Protein AF-A0A939Z237-F1 (afdb_monomer)

Nearest PDB structures (foldseek):
  2mc0-assembly1_A  TM=9.048E-01  e=1.385E-06  Streptomyces lividans
  1ny9-assembly1_A  TM=9.123E-01  e=6.569E-04  Streptomyces lividans
  6h97-assembly1_A  TM=6.207E-01  e=4.927E-01  Klebsiella oxytoca
  6hai-assembly1_A  TM=5.716E-01  e=1.232E+00  Klebsiella oxytoca
  4xeo-assembly1_A  TM=4.422E-01  e=1.297E+00  Homo sapiens

Secondary structure (DSSP, 8-state):
--HHHHHHHHHHHSTTSHHHHHHHHHHHS--HHHHHHHHHHHHHHHHHHHHHHHTT--TTSHHHHHHHHHHHHHHHHHTS---HHHHHHHHHHHHHSHHHHHHHGGGSTTHHHHHHHHHHHHHHHHT-

Solvent-accessible surface area (backbone atoms only — not comparable to full-atom values): 6841 Å² total; per-residue (Å²): 138,64,81,65,63,61,54,49,61,54,30,70,80,43,46,83,39,69,53,45,53,41,28,53,56,57,54,73,72,49,50,75,66,55,54,48,55,55,48,53,54,50,50,52,53,52,40,52,50,20,50,39,51,74,71,66,50,54,37,72,32,70,71,39,35,48,48,46,50,50,51,38,51,49,39,33,74,74,41,28,82,52,44,74,68,54,48,52,53,51,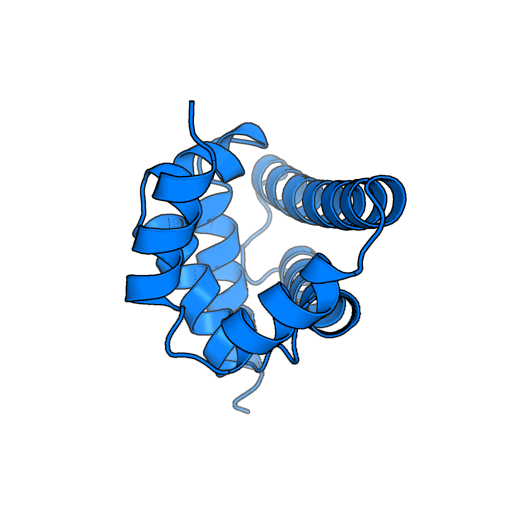24,54,43,27,58,71,36,65,73,50,22,58,58,46,23,73,62,29,83,64,27,24,52,44,49,23,50,13,40,53,40,46,56,61,65,65,78,111

Structure (mmCIF, N/CA/C/O backbone):
data_AF-A0A939Z237-F1
#
_entry.id   AF-A0A939Z237-F1
#
loop_
_atom_site.group_PDB
_atom_site.id
_atom_site.type_symbol
_atom_site.label_atom_id
_atom_site.label_alt_id
_atom_site.label_comp_id
_atom_site.label_asym_id
_atom_site.label_entity_id
_atom_site.label_seq_id
_atom_site.pdbx_PDB_ins_code
_atom_site.Cartn_x
_atom_site.Cartn_y
_atom_site.Cartn_z
_atom_site.occupancy
_atom_site.B_iso_or_equiv
_atom_site.auth_seq_id
_atom_site.auth_comp_id
_atom_site.auth_asym_id
_atom_site.auth_atom_id
_atom_site.pdbx_PDB_model_num
ATOM 1 N N . MET A 1 1 ? -14.832 22.904 4.728 1.00 33.50 1 MET A N 1
ATOM 2 C CA . MET A 1 1 ? -15.816 21.977 5.333 1.00 33.50 1 MET A CA 1
ATOM 3 C C . MET A 1 1 ? -16.315 21.083 4.201 1.00 33.50 1 MET A C 1
ATOM 5 O O . MET A 1 1 ? -16.717 21.631 3.190 1.00 33.50 1 MET A O 1
ATOM 9 N N . SER A 1 2 ? -16.188 19.759 4.196 1.00 33.72 2 SER A N 1
ATOM 10 C CA . SER A 1 2 ? -16.044 18.837 5.320 1.00 33.72 2 SER A CA 1
ATOM 11 C C . SER A 1 2 ? -15.320 17.561 4.888 1.00 33.72 2 SER A C 1
ATOM 13 O O . SER A 1 2 ? -15.596 17.006 3.826 1.00 33.72 2 SER A O 1
ATOM 15 N N . CYS A 1 3 ? -14.453 17.064 5.768 1.00 33.47 3 CYS A N 1
ATOM 16 C CA . CYS A 1 3 ? -13.844 15.732 5.705 1.00 33.47 3 CYS A CA 1
ATOM 17 C C . CYS A 1 3 ? -14.911 14.599 5.688 1.00 33.47 3 CYS A C 1
ATOM 19 O O . CYS A 1 3 ? -14.616 13.453 5.369 1.00 33.47 3 CYS A O 1
ATOM 21 N N . GLU A 1 4 ? -16.180 14.919 5.970 1.00 33.97 4 GLU A N 1
ATOM 22 C CA . GLU A 1 4 ? -17.318 13.986 5.994 1.00 33.97 4 GLU A CA 1
ATOM 23 C C . GLU A 1 4 ? -17.795 13.499 4.614 1.00 33.97 4 GLU A C 1
ATOM 25 O O . GLU A 1 4 ? -18.224 12.351 4.503 1.00 33.97 4 GLU A O 1
ATOM 30 N N . LYS A 1 5 ? -17.675 14.293 3.535 1.00 33.94 5 LYS A N 1
ATOM 31 C CA . LYS A 1 5 ? -18.067 13.807 2.192 1.00 33.94 5 LYS A CA 1
ATOM 32 C C . LYS A 1 5 ? -17.104 12.740 1.652 1.00 33.94 5 LYS A C 1
ATOM 34 O O . LYS A 1 5 ? -17.542 11.788 1.019 1.00 33.94 5 LYS A O 1
ATOM 39 N N . TYR A 1 6 ? -15.818 12.843 1.997 1.00 39.44 6 TYR A N 1
ATOM 40 C CA . TYR A 1 6 ? -14.780 11.878 1.611 1.00 39.44 6 TYR A CA 1
ATOM 41 C C . TYR A 1 6 ? -14.979 10.498 2.244 1.00 39.44 6 TYR A C 1
ATOM 43 O O . TYR A 1 6 ? -14.731 9.483 1.598 1.00 39.44 6 TYR A O 1
ATOM 51 N N . LYS A 1 7 ? -15.482 10.454 3.484 1.00 39.81 7 LYS A N 1
ATOM 52 C CA . LYS A 1 7 ? -15.823 9.195 4.158 1.00 39.81 7 LYS A CA 1
ATOM 53 C C . LYS A 1 7 ? -16.990 8.469 3.495 1.00 39.81 7 LYS A C 1
ATOM 55 O O . LYS A 1 7 ? -17.050 7.257 3.601 1.00 39.81 7 LYS A O 1
ATOM 60 N N . THR A 1 8 ? -17.899 9.173 2.822 1.00 37.56 8 THR A N 1
ATOM 61 C CA . THR A 1 8 ? -19.152 8.572 2.335 1.00 37.56 8 THR A CA 1
ATOM 62 C C . THR A 1 8 ? -18.957 7.852 0.998 1.00 37.56 8 THR A C 1
ATOM 64 O O . THR A 1 8 ? -19.328 6.695 0.892 1.00 37.56 8 THR A O 1
ATOM 67 N N . GLU A 1 9 ? -18.256 8.439 0.022 1.00 38.72 9 GLU A N 1
ATOM 68 C CA . GLU A 1 9 ? -18.018 7.768 -1.275 1.00 38.72 9 GLU A CA 1
ATOM 69 C C . GLU A 1 9 ? -17.011 6.605 -1.182 1.00 38.72 9 GLU A C 1
ATOM 71 O O . GLU A 1 9 ? -17.187 5.570 -1.828 1.00 38.72 9 GLU A O 1
ATOM 76 N N . ALA A 1 10 ? -15.975 6.736 -0.342 1.00 41.66 10 ALA A N 1
ATOM 77 C CA . ALA A 1 10 ? -15.072 5.626 -0.035 1.00 41.66 10 ALA A CA 1
ATOM 78 C C . ALA A 1 10 ? -15.793 4.522 0.766 1.00 41.66 10 ALA A C 1
ATOM 80 O O . ALA A 1 10 ? -15.549 3.339 0.529 1.00 41.66 10 ALA A O 1
ATOM 81 N N . ALA A 1 11 ? -16.741 4.885 1.644 1.00 40.81 11 ALA A N 1
ATOM 82 C CA . ALA A 1 11 ? -17.628 3.935 2.318 1.00 40.81 11 ALA A CA 1
ATOM 83 C C . ALA A 1 11 ? -18.719 3.337 1.406 1.00 40.81 11 ALA A C 1
ATOM 85 O O . ALA A 1 11 ? -19.225 2.255 1.673 1.00 40.81 11 ALA A O 1
ATOM 86 N N . GLU A 1 12 ? -19.100 3.972 0.307 1.00 37.38 12 GLU A N 1
ATOM 87 C CA . GLU A 1 12 ? -20.058 3.368 -0.626 1.00 37.38 12 GLU A CA 1
ATOM 88 C C . GLU A 1 12 ? -19.382 2.346 -1.549 1.00 37.38 12 GLU A C 1
ATOM 90 O O . GLU A 1 12 ? -19.985 1.325 -1.874 1.00 37.38 12 GLU A O 1
ATOM 95 N N . ARG A 1 13 ? -18.105 2.553 -1.911 1.00 44.34 13 ARG A N 1
ATOM 96 C CA . ARG A 1 13 ? -17.314 1.577 -2.688 1.00 44.34 13 ARG A CA 1
ATOM 97 C C . ARG A 1 13 ? -16.633 0.490 -1.838 1.00 44.34 13 ARG A C 1
ATOM 99 O O . ARG A 1 13 ? -16.493 -0.626 -2.324 1.00 44.34 13 ARG A O 1
ATOM 106 N N . PHE A 1 14 ? -16.249 0.783 -0.589 1.00 43.44 14 PHE A N 1
ATOM 107 C CA . PHE A 1 14 ? -15.558 -0.150 0.331 1.00 43.44 14 PHE A CA 1
ATOM 108 C C . PHE A 1 14 ? -16.147 -0.207 1.750 1.00 43.44 14 PHE A C 1
ATOM 110 O O . PHE A 1 14 ? -15.746 -1.031 2.570 1.00 43.44 14 PHE A O 1
ATOM 117 N N . GLY A 1 15 ? -17.112 0.636 2.096 1.00 37.03 15 GLY A N 1
ATOM 118 C CA . GLY A 1 15 ? -17.720 0.663 3.438 1.00 37.03 15 GLY A CA 1
ATOM 119 C C . GLY A 1 15 ? -18.746 -0.429 3.690 1.00 37.03 15 GLY A C 1
ATOM 120 O O . GLY A 1 15 ? -19.274 -0.510 4.795 1.00 37.03 15 GLY A O 1
ATOM 121 N N . ASN A 1 16 ? -18.972 -1.302 2.707 1.00 36.78 16 ASN A N 1
ATOM 122 C CA . ASN A 1 16 ? -19.674 -2.565 2.908 1.00 36.78 16 ASN A CA 1
ATOM 123 C C . ASN A 1 16 ? -18.722 -3.764 3.090 1.00 36.78 16 ASN A C 1
ATOM 125 O O . ASN A 1 16 ? -19.181 -4.893 3.233 1.00 36.78 16 ASN A O 1
ATOM 129 N N . THR A 1 17 ? -17.401 -3.538 3.088 1.00 47.56 17 THR A N 1
ATOM 130 C CA . THR A 1 17 ? -16.409 -4.559 3.457 1.00 47.56 17 THR A CA 1
ATOM 131 C C . THR A 1 17 ? -16.017 -4.424 4.925 1.00 47.56 17 THR A C 1
ATOM 133 O O . THR A 1 17 ? -15.829 -3.316 5.430 1.00 47.56 17 THR A O 1
ATOM 136 N N . ASP A 1 18 ? -15.866 -5.565 5.600 1.00 46.53 18 ASP A N 1
ATOM 137 C CA . ASP A 1 18 ? -15.532 -5.678 7.030 1.00 46.53 18 ASP A CA 1
ATOM 138 C C . ASP A 1 18 ? -14.299 -4.831 7.416 1.00 46.53 18 ASP A C 1
ATOM 140 O O . ASP A 1 18 ? -14.285 -4.150 8.439 1.00 46.53 18 ASP A O 1
ATOM 144 N N . ALA A 1 19 ? -13.343 -4.730 6.486 1.00 44.97 19 ALA A N 1
ATOM 145 C CA . ALA A 1 19 ? -12.144 -3.897 6.534 1.00 44.97 19 ALA A CA 1
ATOM 146 C C . ALA A 1 19 ? -12.389 -2.410 6.872 1.00 44.97 19 ALA A C 1
ATOM 148 O O . ALA A 1 19 ? -11.691 -1.831 7.704 1.00 44.97 19 ALA A O 1
ATOM 149 N N . TYR A 1 20 ? -13.392 -1.768 6.263 1.00 42.62 20 TYR A N 1
ATOM 150 C CA . TYR A 1 20 ? -13.699 -0.357 6.539 1.00 42.62 20 TYR A CA 1
ATOM 151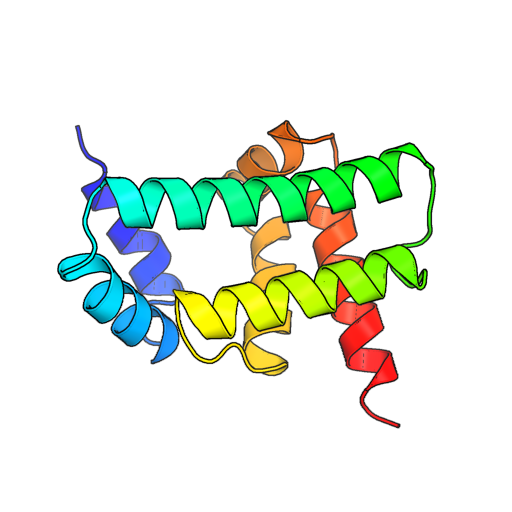 C C . TYR A 1 20 ? -14.373 -0.177 7.907 1.00 42.62 20 TYR A C 1
ATOM 153 O O . TYR A 1 20 ? -14.197 0.846 8.573 1.00 42.62 20 TYR A O 1
ATOM 161 N N . ARG A 1 21 ? -15.124 -1.190 8.352 1.00 52.09 21 ARG A N 1
ATOM 162 C CA . ARG A 1 21 ? -15.757 -1.231 9.674 1.00 52.09 21 ARG A CA 1
ATOM 163 C C . ARG A 1 21 ? -14.717 -1.392 10.782 1.00 52.09 21 ARG A C 1
ATOM 165 O O . ARG A 1 21 ? -14.766 -0.636 11.749 1.00 52.09 21 ARG A O 1
ATOM 172 N N . GLU A 1 22 ? -13.751 -2.293 10.605 1.00 54.19 22 GLU A N 1
ATOM 173 C CA . GLU A 1 22 ? -12.589 -2.438 11.493 1.00 54.19 22 GLU A CA 1
ATOM 174 C C . GLU A 1 22 ? -11.747 -1.160 11.529 1.00 54.19 22 GLU A C 1
ATOM 176 O O . GLU A 1 22 ? -11.445 -0.662 12.613 1.00 54.19 22 GLU A O 1
ATOM 181 N N . PHE A 1 23 ? -11.455 -0.568 10.365 1.00 54.66 23 PHE A N 1
ATOM 182 C CA . PHE A 1 23 ? -10.738 0.703 10.265 1.00 54.66 23 PHE A CA 1
ATOM 183 C C . PHE A 1 23 ? -11.442 1.816 11.041 1.00 54.66 23 PHE A C 1
ATOM 185 O O . PHE A 1 23 ? -10.822 2.479 11.872 1.00 54.66 23 PHE A O 1
ATOM 192 N N . SER A 1 24 ? -12.741 2.020 10.800 1.00 49.47 24 SER A N 1
ATOM 193 C CA . SER A 1 24 ? -13.503 3.068 11.474 1.00 49.47 24 SER A CA 1
ATOM 194 C C . SER A 1 24 ? -13.639 2.804 12.973 1.00 49.47 24 SER A C 1
ATOM 196 O O . SER A 1 24 ? -13.710 3.767 13.725 1.00 49.47 24 SER A O 1
ATOM 198 N N . ALA A 1 25 ? -13.672 1.547 13.422 1.00 58.53 25 ALA A N 1
ATOM 199 C CA . ALA A 1 25 ? -13.726 1.204 14.841 1.00 58.53 25 ALA A CA 1
ATOM 200 C C . ALA A 1 25 ? -12.371 1.410 15.544 1.00 58.53 25 ALA A C 1
ATOM 202 O O . ALA A 1 25 ? -12.332 2.030 16.605 1.00 58.53 25 ALA A O 1
ATOM 203 N N . LYS A 1 26 ? -11.257 0.965 14.938 1.00 58.78 26 LYS A N 1
ATOM 204 C CA . LYS A 1 26 ? -9.894 1.169 15.465 1.00 58.78 26 LYS A CA 1
ATOM 205 C C . LYS A 1 26 ? -9.503 2.646 15.486 1.00 58.78 26 LYS A C 1
ATOM 207 O O . LYS A 1 26 ? -8.975 3.129 16.481 1.00 58.78 26 LYS A O 1
ATOM 212 N N . THR A 1 27 ? -9.807 3.386 14.419 1.00 52.78 27 THR A N 1
ATOM 213 C CA . THR A 1 27 ? -9.455 4.813 14.320 1.00 52.78 27 THR A CA 1
ATOM 214 C C . THR A 1 27 ? -10.432 5.747 15.034 1.00 52.78 27 THR A C 1
ATOM 216 O O . THR A 1 27 ? -10.061 6.879 15.327 1.00 52.78 27 THR A O 1
ATOM 219 N N . ALA A 1 28 ? -11.646 5.298 15.383 1.00 59.00 28 ALA A N 1
ATOM 220 C CA . ALA A 1 28 ? -12.574 6.090 16.201 1.00 59.00 28 ALA A CA 1
ATOM 221 C C . ALA A 1 28 ? -12.076 6.311 17.640 1.00 59.00 28 ALA A C 1
ATOM 223 O O . ALA A 1 28 ? -12.486 7.285 18.269 1.00 59.00 28 ALA A O 1
ATOM 224 N N . GLY A 1 29 ? -11.208 5.428 18.149 1.00 59.22 29 GLY A N 1
ATOM 225 C CA . GLY A 1 29 ? -10.548 5.569 19.451 1.00 59.22 29 GLY A CA 1
ATOM 226 C C . GLY A 1 29 ? -9.078 5.994 19.378 1.00 59.22 29 GLY A C 1
ATOM 227 O O . GLY A 1 29 ? -8.488 6.265 20.421 1.00 59.22 29 GLY A O 1
ATOM 228 N N . ALA A 1 30 ? -8.488 6.051 18.180 1.00 63.53 30 ALA A N 1
ATOM 229 C CA . ALA A 1 30 ? -7.081 6.388 18.003 1.00 63.53 30 ALA A CA 1
ATOM 230 C C . ALA A 1 30 ? -6.836 7.879 18.263 1.00 63.53 30 ALA A C 1
ATOM 232 O O . ALA A 1 30 ? -7.515 8.758 17.718 1.00 63.53 30 ALA A O 1
ATOM 233 N N . SER A 1 31 ? -5.833 8.170 19.086 1.00 72.19 31 SER A N 1
ATOM 234 C CA . SER A 1 31 ? -5.370 9.536 19.317 1.00 72.19 31 SER A CA 1
ATOM 235 C C . SER A 1 31 ? -4.825 10.148 18.025 1.00 72.19 31 SER A C 1
ATOM 237 O O . SER A 1 31 ? -4.349 9.451 17.130 1.00 72.19 31 SER A O 1
ATOM 239 N N . LYS A 1 32 ? -4.833 11.484 17.935 1.00 71.56 32 LYS A N 1
ATOM 240 C CA . LYS A 1 32 ? -4.233 12.204 16.795 1.00 71.56 32 LYS A CA 1
ATOM 241 C C . LYS A 1 32 ? -2.768 11.817 16.563 1.00 71.56 32 LYS A C 1
ATOM 243 O O . LYS A 1 32 ? -2.331 11.798 15.421 1.00 71.56 32 LYS A O 1
ATOM 248 N N . GLU A 1 33 ? -2.045 11.525 17.641 1.00 77.88 33 GLU A N 1
ATOM 249 C CA . GLU A 1 33 ? -0.646 11.089 17.623 1.00 77.88 33 GLU A CA 1
ATOM 250 C C . GLU A 1 33 ? -0.489 9.713 16.966 1.00 77.88 33 GLU A C 1
ATOM 252 O O . GLU A 1 33 ? 0.329 9.566 16.066 1.00 77.88 33 GLU A O 1
ATOM 257 N N . GLU A 1 34 ? -1.338 8.743 17.317 1.00 76.00 34 GLU A N 1
ATOM 258 C CA . GLU A 1 34 ? -1.327 7.423 16.674 1.00 76.00 34 GLU A CA 1
ATOM 259 C C . GLU A 1 34 ? -1.692 7.516 15.194 1.00 76.00 34 GLU A C 1
ATOM 261 O O . GLU A 1 34 ? -1.037 6.919 14.348 1.00 76.00 34 GLU A O 1
ATOM 266 N N . LEU A 1 35 ? -2.694 8.327 14.847 1.00 70.88 35 LEU A N 1
ATOM 267 C CA . LEU A 1 35 ? -3.044 8.551 13.444 1.00 70.88 35 LEU A CA 1
ATOM 268 C C . LEU A 1 35 ? -1.896 9.198 12.659 1.00 70.88 35 LEU A C 1
ATOM 270 O O . LEU A 1 35 ? -1.709 8.871 11.487 1.00 70.88 35 LEU A O 1
ATOM 274 N N . ALA A 1 36 ? -1.134 10.100 13.283 1.00 75.25 36 ALA A N 1
ATOM 275 C CA . ALA A 1 36 ? 0.028 10.723 12.661 1.00 75.25 36 ALA A CA 1
ATOM 276 C C . ALA A 1 36 ? 1.155 9.707 12.432 1.00 75.25 36 ALA A C 1
ATOM 278 O O . ALA A 1 36 ? 1.688 9.651 11.327 1.00 75.25 36 ALA A O 1
ATOM 279 N N . GLU A 1 37 ? 1.462 8.863 13.421 1.00 82.19 37 GLU A N 1
ATOM 280 C CA . GLU A 1 37 ? 2.481 7.813 13.296 1.00 82.19 37 GLU A CA 1
ATOM 281 C C . GLU A 1 37 ? 2.105 6.781 12.222 1.00 82.19 37 GLU A C 1
ATOM 283 O O . GLU A 1 37 ? 2.923 6.431 11.367 1.00 82.19 37 GLU A O 1
ATOM 288 N N . ILE A 1 38 ? 0.837 6.359 12.213 1.00 78.19 38 ILE A N 1
ATOM 289 C CA . ILE A 1 38 ? 0.302 5.428 11.218 1.00 78.19 38 ILE A CA 1
ATOM 290 C C . ILE A 1 38 ? 0.378 6.029 9.804 1.00 78.19 38 ILE A C 1
ATOM 292 O O . ILE A 1 38 ? 0.726 5.348 8.836 1.00 78.19 38 ILE A O 1
ATOM 296 N N . THR A 1 39 ? 0.057 7.317 9.665 1.00 74.50 39 THR A N 1
ATOM 297 C CA . THR A 1 39 ? 0.125 8.007 8.370 1.00 74.50 39 THR A CA 1
ATOM 298 C C . THR A 1 39 ? 1.572 8.150 7.907 1.00 74.50 39 THR A C 1
ATOM 300 O O . THR A 1 39 ? 1.873 7.812 6.766 1.00 74.50 39 THR A O 1
ATOM 303 N N . GLU A 1 40 ? 2.486 8.558 8.790 1.00 83.38 40 GLU A N 1
ATOM 304 C CA . GLU A 1 40 ? 3.904 8.715 8.457 1.00 83.38 40 GLU A CA 1
ATOM 305 C C . GLU A 1 40 ? 4.536 7.389 8.005 1.00 83.38 40 GLU A C 1
ATOM 307 O O . GLU A 1 40 ? 5.296 7.350 7.033 1.00 83.38 40 GLU A O 1
ATOM 312 N N . GLY A 1 41 ? 4.216 6.275 8.671 1.00 85.38 41 GLY A N 1
ATOM 313 C CA . GLY A 1 41 ? 4.715 4.964 8.261 1.00 85.38 41 GLY A CA 1
ATOM 314 C C . GLY A 1 41 ? 4.181 4.528 6.895 1.00 85.38 41 GLY A C 1
ATOM 315 O O . GLY A 1 41 ? 4.942 3.982 6.093 1.00 85.38 41 GLY A O 1
ATOM 316 N N . LEU A 1 42 ? 2.917 4.830 6.586 1.00 82.81 42 LEU A N 1
ATOM 317 C 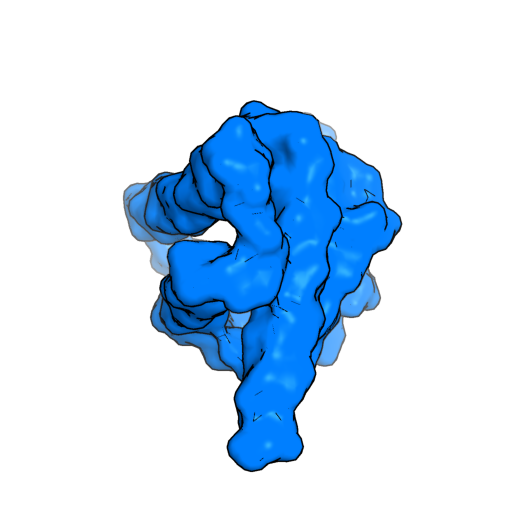CA . LEU A 1 42 ? 2.351 4.581 5.260 1.00 82.81 42 LEU A CA 1
ATOM 318 C C . LEU A 1 42 ? 3.035 5.441 4.184 1.00 82.81 42 LEU A C 1
ATOM 320 O O . LEU A 1 42 ? 3.415 4.914 3.138 1.00 82.81 42 LEU A O 1
ATOM 324 N N . GLU A 1 43 ? 3.249 6.733 4.445 1.00 82.94 43 GLU A N 1
ATOM 325 C CA . GLU A 1 43 ? 3.947 7.641 3.523 1.00 82.94 43 GLU A CA 1
ATOM 326 C C . GLU A 1 43 ? 5.387 7.190 3.247 1.00 82.94 43 GLU A C 1
ATOM 328 O O . GLU A 1 43 ? 5.833 7.238 2.101 1.00 82.94 43 GLU A O 1
ATOM 333 N N . LYS A 1 44 ? 6.102 6.662 4.251 1.00 90.12 44 LYS A N 1
ATOM 334 C CA . LYS A 1 44 ? 7.440 6.072 4.055 1.00 90.12 44 LYS A CA 1
ATOM 335 C C . LYS A 1 44 ? 7.412 4.872 3.109 1.00 90.12 44 LYS A C 1
ATOM 337 O O . LYS A 1 44 ? 8.297 4.739 2.265 1.00 90.12 44 LYS A O 1
ATOM 342 N N . ILE A 1 45 ? 6.404 4.004 3.224 1.00 91.19 45 ILE A N 1
ATOM 343 C CA . ILE A 1 45 ? 6.251 2.845 2.331 1.00 91.19 45 ILE A CA 1
ATOM 344 C C . ILE A 1 45 ? 5.961 3.315 0.898 1.00 91.19 45 ILE A C 1
ATOM 346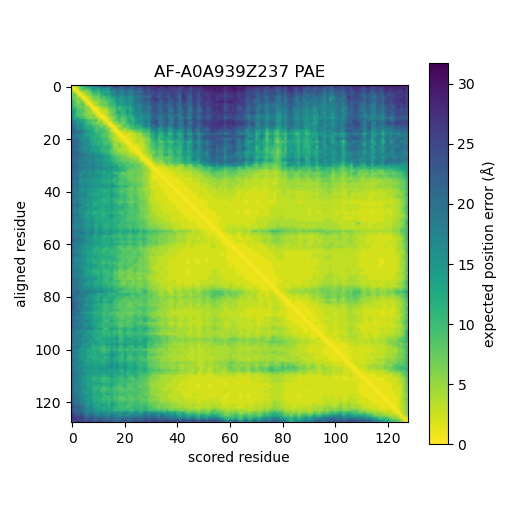 O O . ILE A 1 45 ? 6.608 2.842 -0.037 1.00 91.19 45 ILE A O 1
ATOM 350 N N . LEU A 1 46 ? 5.043 4.272 0.723 1.00 86.88 46 LEU A N 1
ATOM 351 C CA . LEU A 1 46 ? 4.725 4.873 -0.580 1.00 86.88 46 LEU A CA 1
ATOM 352 C C . LEU A 1 46 ? 5.942 5.567 -1.209 1.00 86.88 46 LEU A C 1
ATOM 354 O O . LEU A 1 46 ? 6.214 5.376 -2.394 1.00 86.88 46 LEU A O 1
ATOM 358 N N . GLY A 1 47 ? 6.720 6.300 -0.412 1.00 89.56 47 GLY A N 1
ATOM 359 C CA . GLY A 1 47 ? 7.981 6.901 -0.844 1.00 89.56 47 GLY A CA 1
ATOM 360 C C . GLY A 1 47 ? 8.998 5.862 -1.321 1.00 89.56 47 GLY A C 1
ATOM 361 O O . GLY A 1 47 ? 9.651 6.072 -2.339 1.00 89.56 47 GLY A O 1
ATOM 362 N N . GLY A 1 48 ? 9.075 4.702 -0.661 1.00 92.94 48 GLY A N 1
ATOM 363 C CA . GLY A 1 48 ? 9.915 3.587 -1.109 1.00 92.94 48 GLY A CA 1
ATOM 364 C C . GLY A 1 48 ? 9.516 3.046 -2.488 1.00 92.94 48 GLY A C 1
ATOM 365 O O . GLY A 1 48 ? 10.384 2.709 -3.294 1.00 92.94 48 GLY A O 1
ATOM 366 N N . PHE A 1 49 ? 8.217 3.004 -2.800 1.00 92.69 49 PHE A N 1
ATOM 367 C CA . PHE A 1 49 ? 7.747 2.631 -4.139 1.00 92.69 49 PHE A CA 1
ATOM 368 C C . PHE A 1 49 ? 8.124 3.675 -5.187 1.00 92.69 49 PHE A C 1
ATOM 370 O O . PHE A 1 49 ? 8.609 3.314 -6.260 1.00 92.69 49 PHE A O 1
ATOM 377 N N . ALA A 1 50 ? 7.949 4.958 -4.867 1.00 91.81 50 ALA A N 1
ATOM 378 C CA . ALA A 1 50 ? 8.360 6.045 -5.746 1.00 91.81 50 ALA A CA 1
ATOM 379 C C . ALA A 1 50 ? 9.874 6.017 -6.008 1.00 91.81 50 ALA A C 1
ATOM 381 O O . ALA A 1 50 ? 10.311 6.228 -7.135 1.00 91.81 50 ALA A O 1
ATOM 382 N N . GLU A 1 51 ? 10.689 5.713 -4.996 1.00 93.12 51 GLU A N 1
ATOM 383 C CA . GLU A 1 51 ? 12.135 5.532 -5.145 1.00 93.12 51 GLU A CA 1
ATOM 384 C C . GLU A 1 51 ? 12.472 4.312 -6.011 1.00 93.12 51 GLU A C 1
ATOM 386 O O . GLU A 1 51 ? 13.309 4.410 -6.910 1.00 93.12 51 GLU A O 1
ATOM 391 N N . CYS A 1 52 ? 11.798 3.174 -5.811 1.00 92.31 52 CYS A N 1
ATOM 392 C CA . CYS A 1 52 ? 11.978 2.002 -6.672 1.00 92.31 52 CYS A CA 1
ATOM 393 C C . CYS A 1 52 ? 11.706 2.347 -8.137 1.00 92.31 52 CYS A C 1
ATOM 395 O O . CYS A 1 52 ? 12.519 2.009 -9.000 1.00 92.31 52 CYS A O 1
ATOM 397 N N . LYS A 1 53 ? 10.610 3.069 -8.394 1.00 90.81 53 LYS A N 1
ATOM 398 C CA . LYS A 1 53 ? 10.234 3.527 -9.729 1.00 90.81 53 LYS A CA 1
ATOM 399 C C . LYS A 1 53 ? 11.250 4.514 -10.312 1.00 90.81 53 LYS A C 1
ATOM 401 O O . LYS A 1 53 ? 11.647 4.364 -11.463 1.00 90.81 53 LYS A O 1
ATOM 406 N N . GLN A 1 54 ? 11.695 5.502 -9.532 1.00 90.56 54 GLN A N 1
ATOM 407 C CA . GLN A 1 54 ? 12.708 6.478 -9.959 1.00 90.56 54 GLN A CA 1
ATOM 408 C C . GLN A 1 54 ? 14.038 5.808 -10.318 1.00 90.56 54 GLN A C 1
ATOM 410 O O . GLN A 1 54 ? 14.684 6.200 -11.284 1.00 90.56 54 GLN A O 1
ATOM 415 N N . ASN A 1 55 ? 14.403 4.750 -9.596 1.00 91.94 55 ASN A N 1
ATOM 416 C CA . ASN A 1 55 ? 15.558 3.908 -9.902 1.00 91.94 55 ASN A CA 1
ATOM 417 C C . ASN A 1 55 ? 15.311 2.916 -11.059 1.00 91.94 55 ASN A C 1
ATOM 419 O O . ASN A 1 55 ? 16.140 2.041 -11.296 1.00 91.94 55 ASN A O 1
ATOM 423 N N . GLN A 1 56 ? 14.184 3.028 -11.773 1.00 89.25 56 GLN A N 1
ATOM 424 C CA . GLN A 1 56 ? 13.788 2.164 -12.891 1.00 89.25 56 GLN A CA 1
ATOM 425 C C . GLN A 1 56 ? 13.716 0.670 -12.535 1.00 89.25 56 GLN A C 1
ATOM 427 O O . GLN A 1 56 ? 13.875 -0.187 -13.406 1.00 89.25 56 GLN A O 1
ATOM 432 N N . ASN A 1 57 ? 13.472 0.336 -11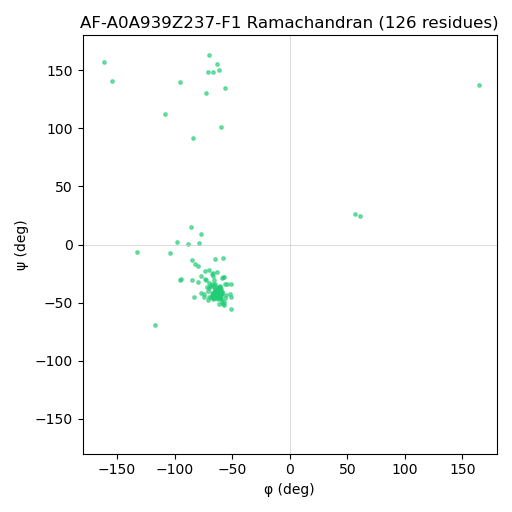.263 1.00 91.69 57 ASN A N 1
ATOM 433 C CA . ASN A 1 57 ? 13.239 -1.052 -10.881 1.00 91.69 57 ASN A CA 1
ATOM 434 C C . ASN A 1 5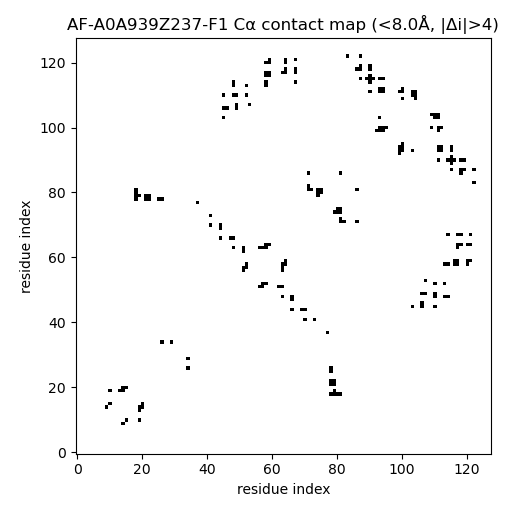7 ? 11.932 -1.551 -11.495 1.00 91.69 57 ASN A C 1
ATOM 436 O O . ASN A 1 57 ? 10.973 -0.795 -11.639 1.00 91.69 57 ASN A O 1
ATOM 440 N N . ALA A 1 58 ? 11.879 -2.843 -11.809 1.00 91.75 58 ALA A N 1
ATOM 441 C CA . ALA A 1 58 ? 10.649 -3.475 -12.261 1.00 91.75 58 ALA A CA 1
ATOM 442 C C . ALA A 1 58 ? 9.637 -3.607 -11.101 1.00 91.75 58 ALA A C 1
ATOM 444 O O . ALA A 1 58 ? 10.051 -3.794 -9.948 1.00 91.75 58 ALA A O 1
ATOM 445 N N . PRO A 1 59 ? 8.322 -3.551 -11.369 1.00 89.88 59 PRO A N 1
ATOM 446 C CA . PRO A 1 59 ? 7.294 -3.759 -10.346 1.00 89.88 59 PRO A CA 1
ATOM 447 C C . PRO A 1 59 ? 7.320 -5.177 -9.745 1.00 89.88 59 PRO A C 1
ATOM 449 O O . PRO A 1 59 ? 6.915 -5.363 -8.600 1.00 89.88 59 PRO A O 1
ATOM 452 N N . ASP A 1 60 ? 7.860 -6.169 -10.459 1.00 91.88 60 ASP A N 1
ATOM 453 C CA . ASP A 1 60 ? 8.098 -7.528 -9.954 1.00 91.88 60 ASP A CA 1
ATOM 454 C C . ASP A 1 60 ? 9.472 -7.712 -9.278 1.00 91.88 60 ASP A C 1
ATOM 456 O O . ASP A 1 60 ? 9.789 -8.801 -8.796 1.00 91.88 60 ASP A O 1
ATOM 460 N N . SER A 1 61 ? 10.292 -6.658 -9.197 1.00 93.19 61 SER A N 1
ATOM 461 C CA . SER A 1 61 ? 11.598 -6.729 -8.536 1.00 93.19 61 SER A CA 1
ATOM 462 C C . SER A 1 61 ? 11.468 -7.089 -7.055 1.00 93.19 61 SER A C 1
ATOM 464 O O . SER A 1 61 ? 10.503 -6.717 -6.386 1.00 93.19 61 SER A O 1
ATOM 466 N N . ALA A 1 62 ? 12.486 -7.757 -6.500 1.00 91.81 62 ALA A N 1
ATOM 467 C CA . ALA A 1 62 ? 12.499 -8.138 -5.086 1.00 91.81 62 ALA A CA 1
ATOM 468 C C . ALA A 1 62 ? 12.212 -6.943 -4.156 1.00 91.81 62 ALA A C 1
ATOM 470 O O . ALA A 1 62 ? 11.374 -7.054 -3.265 1.00 91.81 62 ALA A O 1
ATOM 471 N N . ALA A 1 63 ? 12.812 -5.781 -4.434 1.00 91.94 63 ALA A N 1
ATOM 472 C CA . ALA A 1 63 ? 12.588 -4.556 -3.670 1.00 91.94 63 ALA A CA 1
ATOM 473 C C . ALA A 1 63 ? 11.116 -4.099 -3.697 1.00 91.94 63 ALA A C 1
ATOM 475 O O . ALA A 1 63 ? 10.539 -3.799 -2.648 1.00 91.94 63 ALA A O 1
ATOM 476 N N . ALA A 1 64 ? 10.479 -4.098 -4.874 1.00 92.44 64 ALA A N 1
ATOM 477 C CA . ALA A 1 64 ? 9.069 -3.741 -5.012 1.00 92.44 64 ALA A CA 1
ATOM 478 C C . ALA A 1 64 ? 8.156 -4.760 -4.309 1.00 92.44 64 ALA A C 1
ATOM 480 O O . ALA A 1 64 ? 7.268 -4.382 -3.543 1.00 92.44 64 ALA A O 1
ATOM 481 N N . LEU A 1 65 ? 8.411 -6.060 -4.478 1.00 92.25 65 LEU A N 1
ATOM 482 C CA . LEU A 1 65 ? 7.631 -7.126 -3.841 1.00 92.25 65 LEU A CA 1
ATOM 483 C C . LEU A 1 65 ? 7.754 -7.125 -2.307 1.00 92.25 65 LEU A C 1
ATOM 485 O O . LEU A 1 65 ? 6.780 -7.444 -1.605 1.00 92.25 65 LEU A O 1
ATOM 489 N N . GLU A 1 66 ? 8.925 -6.764 -1.777 1.00 93.44 66 GLU A N 1
ATOM 490 C CA . GLU A 1 66 ? 9.156 -6.544 -0.348 1.00 93.44 66 GLU A CA 1
ATOM 491 C C . GLU A 1 66 ? 8.361 -5.344 0.170 1.00 93.44 66 GLU A C 1
ATOM 493 O O . GLU A 1 66 ? 7.715 -5.450 1.214 1.00 93.44 66 GLU A O 1
ATOM 498 N N . LEU A 1 67 ? 8.338 -4.228 -0.565 1.00 94.12 67 LEU A N 1
ATOM 499 C CA . LEU A 1 67 ? 7.515 -3.069 -0.215 1.00 94.12 67 LEU A CA 1
ATOM 500 C C . LEU A 1 67 ? 6.024 -3.406 -0.221 1.00 94.12 67 LEU A C 1
ATOM 502 O O . LEU A 1 67 ? 5.311 -2.994 0.690 1.00 94.12 67 LEU A O 1
ATOM 506 N N . VAL A 1 68 ? 5.549 -4.227 -1.162 1.00 93.69 68 VAL A N 1
ATOM 507 C CA . VAL A 1 68 ? 4.159 -4.711 -1.142 1.00 93.69 68 VAL A CA 1
ATOM 508 C C . VAL A 1 68 ? 3.899 -5.592 0.084 1.00 93.69 68 VAL A C 1
ATOM 510 O O . VAL A 1 68 ? 2.840 -5.490 0.700 1.00 93.69 68 VAL A O 1
ATOM 513 N N . ALA A 1 69 ? 4.861 -6.433 0.486 1.00 92.25 69 ALA A N 1
ATOM 514 C CA . ALA A 1 69 ? 4.749 -7.221 1.719 1.00 92.25 69 ALA A CA 1
ATOM 515 C C . ALA A 1 69 ? 4.621 -6.314 2.947 1.00 92.25 69 ALA A C 1
ATOM 517 O O . ALA A 1 69 ? 3.763 -6.536 3.799 1.00 92.25 69 ALA A O 1
ATOM 518 N N . LYS A 1 70 ? 5.471 -5.283 3.012 1.00 93.62 70 LYS A N 1
ATOM 519 C CA . LYS A 1 70 ? 5.459 -4.281 4.077 1.00 93.62 70 LYS A CA 1
ATOM 520 C C . LYS A 1 70 ? 4.140 -3.525 4.090 1.00 93.62 70 LYS A C 1
ATOM 522 O O . LYS A 1 70 ? 3.559 -3.402 5.157 1.00 93.62 70 LYS A O 1
ATOM 527 N N . LEU A 1 71 ? 3.633 -3.097 2.934 1.00 90.62 71 LEU A N 1
ATOM 528 C CA . LEU A 1 71 ? 2.341 -2.425 2.810 1.00 90.62 71 LEU A CA 1
ATOM 529 C C . LEU A 1 71 ? 1.207 -3.299 3.357 1.00 90.62 71 LEU A C 1
ATOM 531 O O . LEU A 1 71 ? 0.447 -2.852 4.211 1.00 90.62 71 LEU A O 1
ATOM 535 N N . GLN A 1 72 ? 1.127 -4.559 2.920 1.00 89.69 72 GLN A N 1
ATOM 536 C CA . GLN A 1 72 ? 0.118 -5.507 3.393 1.00 89.69 72 GLN A CA 1
ATOM 537 C C . GLN A 1 72 ? 0.210 -5.719 4.910 1.00 89.69 72 GLN A C 1
ATOM 539 O O . GLN A 1 72 ? -0.793 -5.599 5.607 1.00 89.69 72 GLN A O 1
ATOM 544 N N . ALA A 1 73 ? 1.412 -5.984 5.432 1.00 90.62 73 ALA A N 1
ATOM 545 C CA . ALA A 1 73 ? 1.636 -6.195 6.860 1.00 90.62 73 ALA A CA 1
ATOM 546 C C . ALA A 1 73 ? 1.312 -4.944 7.689 1.00 90.62 73 ALA A C 1
ATOM 548 O O . ALA A 1 73 ? 0.716 -5.049 8.759 1.00 90.62 73 ALA A O 1
ATOM 549 N N . TYR A 1 74 ? 1.664 -3.764 7.180 1.00 88.62 74 TYR A N 1
ATOM 550 C CA . TYR A 1 74 ? 1.410 -2.490 7.837 1.00 88.62 74 TYR A CA 1
ATOM 551 C C . TYR A 1 74 ? -0.086 -2.188 7.913 1.00 88.62 74 TYR A C 1
ATOM 553 O O . TYR A 1 74 ? -0.577 -1.779 8.964 1.00 88.62 74 TYR A O 1
ATOM 561 N N . ILE A 1 75 ? -0.827 -2.452 6.831 1.00 84.12 75 ILE A N 1
ATOM 562 C CA . ILE A 1 75 ? -2.285 -2.305 6.820 1.00 84.12 75 ILE A CA 1
ATOM 563 C C . ILE A 1 75 ? -2.931 -3.318 7.772 1.00 84.12 75 ILE A C 1
ATOM 565 O O . ILE A 1 75 ? -3.778 -2.929 8.576 1.00 84.12 75 ILE A O 1
ATOM 569 N N . SER A 1 76 ? -2.477 -4.575 7.752 1.00 85.38 76 SER A N 1
ATOM 570 C CA . SER A 1 76 ? -2.937 -5.628 8.668 1.00 85.38 76 SER A CA 1
ATOM 571 C C . SER A 1 76 ? -2.726 -5.294 10.142 1.00 85.38 76 SER A C 1
ATOM 573 O O . SER A 1 76 ? -3.607 -5.547 10.961 1.00 85.38 76 SER A O 1
ATOM 575 N N . ALA A 1 77 ? -1.582 -4.707 10.492 1.00 85.12 77 ALA A N 1
ATOM 576 C CA . ALA A 1 77 ? -1.275 -4.336 11.868 1.00 85.12 77 ALA A CA 1
ATOM 577 C C . ALA A 1 77 ? -2.122 -3.142 12.347 1.00 85.12 77 ALA A C 1
ATOM 579 O O . ALA A 1 77 ? -2.731 -3.191 13.422 1.00 85.12 77 ALA A O 1
ATOM 580 N N . ASN A 1 78 ? -2.198 -2.085 11.535 1.00 77.62 78 ASN A N 1
ATOM 581 C CA . ASN A 1 78 ? -2.718 -0.789 11.973 1.00 77.62 78 ASN A CA 1
ATOM 582 C C . ASN A 1 78 ? -4.210 -0.585 11.678 1.00 77.62 78 ASN A C 1
ATOM 584 O O . ASN A 1 78 ? -4.888 0.105 12.436 1.00 77.62 78 ASN A O 1
ATOM 588 N N . PHE A 1 79 ? -4.751 -1.201 10.623 1.00 70.44 79 PHE A N 1
ATOM 589 C CA . PHE A 1 79 ? -6.103 -0.905 10.137 1.00 70.44 79 PHE A CA 1
ATOM 590 C C . PHE A 1 79 ? -7.055 -2.100 10.220 1.00 70.44 79 PHE A C 1
ATOM 592 O O . PHE A 1 79 ? -7.978 -2.080 11.026 1.00 70.44 79 PHE A O 1
ATOM 599 N N . TYR A 1 80 ? -6.846 -3.124 9.402 1.00 71.31 80 TYR A N 1
ATOM 600 C CA . TYR A 1 80 ? -7.700 -4.311 9.295 1.00 71.31 80 TYR A CA 1
ATOM 601 C C . TYR A 1 80 ? -6.905 -5.422 8.631 1.00 71.31 80 TYR A C 1
ATOM 603 O O . TYR A 1 80 ? -5.986 -5.128 7.869 1.00 71.31 80 TYR A O 1
ATOM 611 N N . ASN A 1 81 ? -7.282 -6.682 8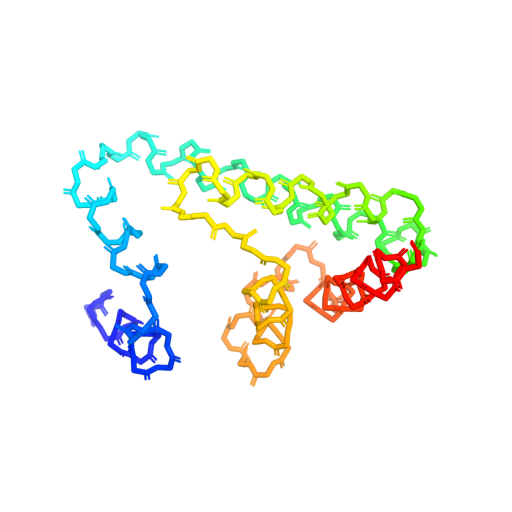.850 1.00 78.94 81 ASN A N 1
ATOM 612 C CA . ASN A 1 81 ? -6.584 -7.812 8.242 1.00 78.94 81 ASN A CA 1
ATOM 613 C C . ASN A 1 81 ? -6.621 -7.744 6.700 1.00 78.94 81 ASN A C 1
ATOM 615 O O . ASN A 1 81 ? -7.623 -8.075 6.065 1.00 78.94 81 ASN A O 1
ATOM 619 N N . CYS A 1 82 ? -5.517 -7.305 6.095 1.00 80.69 82 CYS A N 1
ATOM 620 C CA . CYS A 1 82 ? -5.378 -7.103 4.661 1.00 80.69 82 CYS A CA 1
ATOM 621 C C . CYS A 1 82 ? -5.012 -8.427 3.989 1.00 80.69 82 CYS A C 1
ATOM 623 O O . CYS A 1 82 ? -3.842 -8.807 3.870 1.00 80.69 82 CYS A O 1
ATOM 625 N N . THR A 1 83 ? -6.039 -9.158 3.564 1.00 83.19 83 THR A N 1
ATOM 626 C CA . THR A 1 83 ? -5.865 -10.372 2.767 1.00 83.19 83 THR A CA 1
ATOM 627 C C . THR A 1 83 ? -5.366 -10.036 1.365 1.00 83.19 83 THR A C 1
ATOM 629 O O . THR A 1 83 ? -5.467 -8.903 0.894 1.00 83.19 83 THR A O 1
ATOM 632 N N . ASP A 1 84 ? -4.837 -11.041 0.676 1.00 84.62 84 ASP A N 1
ATOM 633 C CA . ASP A 1 84 ? -4.370 -10.912 -0.704 1.00 84.62 84 ASP A CA 1
ATOM 634 C C . ASP A 1 84 ? -5.476 -10.399 -1.657 1.00 84.62 84 ASP A C 1
ATOM 636 O O . ASP A 1 84 ? -5.205 -9.613 -2.563 1.00 84.62 84 ASP A O 1
ATOM 640 N N . GLU A 1 85 ? -6.741 -10.766 -1.419 1.00 80.81 85 GLU A N 1
ATOM 641 C CA . GLU A 1 85 ? -7.893 -10.261 -2.183 1.00 80.81 85 GLU A CA 1
ATOM 642 C C . GLU A 1 85 ? -8.157 -8.771 -1.937 1.00 80.81 85 GLU A C 1
ATOM 644 O O . GLU A 1 85 ? -8.407 -8.020 -2.883 1.00 80.81 85 GLU A O 1
ATOM 649 N N . ILE A 1 86 ? -8.062 -8.322 -0.680 1.00 79.75 86 ILE A N 1
ATOM 650 C CA . ILE A 1 86 ? -8.230 -6.905 -0.339 1.00 79.75 86 ILE A CA 1
ATOM 651 C C . ILE A 1 86 ? -7.077 -6.090 -0.926 1.00 79.75 86 ILE A C 1
ATOM 653 O O . ILE A 1 86 ? -7.305 -5.034 -1.516 1.00 79.75 86 ILE A O 1
ATOM 657 N N . LEU A 1 87 ? -5.851 -6.610 -0.841 1.00 83.62 87 LEU A N 1
ATOM 658 C CA . LEU A 1 87 ? -4.671 -5.984 -1.422 1.00 83.62 87 LEU A CA 1
ATOM 659 C C . LEU A 1 87 ? -4.816 -5.809 -2.944 1.00 83.62 87 LEU A C 1
ATOM 661 O O . LEU A 1 87 ? -4.541 -4.725 -3.459 1.00 83.62 87 LEU A O 1
ATOM 665 N N . ALA A 1 88 ? -5.318 -6.827 -3.654 1.00 82.38 88 ALA A N 1
ATOM 666 C CA . ALA A 1 88 ? -5.620 -6.737 -5.085 1.00 82.38 88 ALA A CA 1
ATOM 667 C C . ALA A 1 88 ? -6.646 -5.635 -5.395 1.00 82.38 88 ALA A C 1
ATOM 669 O O . ALA A 1 88 ? -6.491 -4.879 -6.358 1.00 82.38 88 ALA A O 1
ATOM 670 N N . GLY A 1 89 ? -7.697 -5.540 -4.575 1.00 80.81 89 GLY A N 1
ATOM 671 C CA . GLY A 1 89 ? -8.714 -4.498 -4.686 1.00 80.81 89 GLY A CA 1
ATOM 672 C C . GLY A 1 89 ? -8.133 -3.097 -4.495 1.00 80.81 89 GLY A C 1
ATOM 673 O O . GLY A 1 89 ? -8.432 -2.203 -5.286 1.00 80.81 89 GLY A O 1
ATOM 674 N N . LEU A 1 90 ? -7.255 -2.922 -3.502 1.00 80.56 90 LEU A N 1
ATOM 675 C CA . LEU A 1 90 ? -6.574 -1.654 -3.227 1.00 80.56 90 LEU A CA 1
ATOM 676 C C . LEU A 1 90 ? -5.690 -1.212 -4.397 1.00 80.56 90 LEU A C 1
ATOM 678 O O . LEU A 1 90 ? -5.801 -0.069 -4.831 1.00 80.56 90 LEU A O 1
ATOM 682 N N . GLY A 1 91 ? -4.872 -2.115 -4.952 1.00 82.38 91 GLY A N 1
ATOM 683 C CA . GLY A 1 91 ? -4.005 -1.801 -6.094 1.00 82.38 91 GLY A CA 1
ATOM 684 C C . GLY A 1 91 ? -4.795 -1.276 -7.296 1.00 82.38 91 GLY A C 1
ATOM 685 O O . GLY A 1 91 ? -4.527 -0.184 -7.793 1.00 82.38 91 GLY A O 1
ATOM 686 N N . ARG A 1 92 ? -5.862 -1.988 -7.683 1.00 80.81 92 ARG A N 1
ATOM 687 C CA . ARG A 1 92 ? -6.760 -1.561 -8.773 1.00 80.81 92 ARG A CA 1
ATOM 688 C C . ARG A 1 92 ? -7.428 -0.223 -8.480 1.00 80.81 92 ARG A C 1
ATOM 690 O O . ARG A 1 92 ? -7.630 0.586 -9.380 1.00 80.81 92 ARG A O 1
ATOM 697 N N . MET A 1 93 ? -7.783 0.019 -7.226 1.00 80.31 93 MET A N 1
ATOM 698 C CA . MET A 1 93 ? -8.440 1.254 -6.829 1.00 80.31 93 MET A CA 1
ATOM 699 C C . MET A 1 93 ? -7.503 2.463 -6.890 1.00 80.31 93 MET A C 1
ATOM 701 O O . MET A 1 93 ? -7.937 3.540 -7.298 1.00 80.31 93 MET A O 1
ATOM 705 N N . TYR A 1 94 ? -6.227 2.289 -6.536 1.00 79.19 94 TYR A N 1
ATOM 706 C CA . TYR A 1 94 ? -5.222 3.353 -6.596 1.00 79.19 94 TYR A CA 1
ATOM 707 C C . TYR A 1 94 ? -5.046 3.929 -7.999 1.00 79.19 94 TYR A C 1
ATOM 709 O O . TYR A 1 94 ? -4.734 5.109 -8.124 1.00 79.19 94 TYR A O 1
ATOM 717 N N . VAL A 1 95 ? -5.293 3.133 -9.042 1.00 81.00 95 VAL A N 1
ATOM 718 C CA . VAL A 1 95 ? -5.271 3.594 -10.438 1.00 81.00 95 VAL A CA 1
ATOM 719 C C . VAL A 1 95 ? -6.651 3.973 -10.976 1.00 81.00 95 VAL A C 1
ATOM 721 O O . VAL A 1 95 ? -6.740 4.854 -11.828 1.00 81.00 95 VAL A O 1
ATOM 724 N N . ALA A 1 96 ? -7.723 3.338 -10.489 1.00 75.56 96 ALA A N 1
ATOM 725 C CA . ALA A 1 96 ? -9.082 3.567 -10.979 1.00 75.56 96 ALA A CA 1
ATOM 726 C C . ALA A 1 96 ? -9.723 4.866 -10.463 1.00 75.56 96 ALA A C 1
ATOM 728 O O . ALA A 1 96 ? -10.608 5.404 -11.128 1.00 75.56 96 ALA A O 1
ATOM 729 N N . ASP A 1 97 ? -9.325 5.366 -9.287 1.00 76.06 97 ASP A N 1
ATOM 730 C CA . ASP A 1 97 ? -9.833 6.628 -8.736 1.00 76.06 97 ASP A CA 1
ATOM 731 C C . ASP A 1 97 ? -8.754 7.718 -8.806 1.00 76.06 97 ASP A C 1
ATOM 733 O O . ASP A 1 97 ? -7.744 7.669 -8.098 1.00 76.06 97 ASP A O 1
ATOM 737 N N . GLU A 1 98 ? -8.980 8.731 -9.648 1.00 74.44 98 GLU A N 1
ATOM 738 C CA . GLU A 1 98 ? -8.015 9.811 -9.901 1.00 74.44 98 GLU A CA 1
ATOM 739 C C . GLU A 1 98 ? -7.611 10.563 -8.628 1.00 74.44 98 GLU A C 1
ATOM 741 O O . GLU A 1 98 ? -6.487 11.050 -8.532 1.00 74.44 98 GLU A O 1
ATOM 746 N N . ARG A 1 99 ? -8.482 10.627 -7.612 1.00 72.75 99 ARG A N 1
ATOM 747 C CA . ARG A 1 99 ? -8.166 11.284 -6.334 1.00 72.75 99 ARG A CA 1
ATOM 748 C C . ARG A 1 99 ? -7.042 10.561 -5.602 1.00 72.75 99 ARG A C 1
ATOM 750 O O . ARG A 1 99 ? -6.139 11.202 -5.068 1.00 72.75 99 ARG A O 1
ATOM 757 N N . PHE A 1 100 ? -7.097 9.233 -5.588 1.00 71.25 100 PHE A N 1
ATOM 758 C CA . PHE A 1 100 ? -6.090 8.400 -4.940 1.00 71.25 100 PHE A CA 1
ATOM 759 C C . PHE A 1 100 ? -4.832 8.303 -5.778 1.00 71.25 100 PHE A C 1
ATOM 761 O O . PHE A 1 100 ? -3.746 8.478 -5.228 1.00 71.25 100 PHE A O 1
ATOM 768 N N . LYS A 1 101 ? -4.988 8.142 -7.097 1.00 78.38 101 LYS A N 1
ATOM 769 C CA . LYS A 1 101 ? -3.877 8.210 -8.042 1.00 78.38 101 LYS A CA 1
ATOM 770 C C . LYS A 1 101 ? -3.080 9.487 -7.825 1.00 78.38 101 LYS A C 1
ATOM 772 O O . LYS A 1 101 ? -1.902 9.419 -7.509 1.00 78.38 101 LYS A O 1
ATOM 777 N N . ASN A 1 102 ? -3.744 10.641 -7.876 1.00 78.88 102 ASN A N 1
ATOM 778 C CA . ASN A 1 102 ? -3.103 11.942 -7.729 1.00 78.88 102 ASN A CA 1
ATOM 779 C C . ASN A 1 102 ? -2.542 12.184 -6.319 1.00 78.88 102 ASN A C 1
ATOM 781 O O . ASN A 1 102 ? -1.616 12.968 -6.166 1.00 78.88 102 ASN A O 1
ATOM 785 N N . ASN A 1 103 ? -3.080 11.541 -5.275 1.00 75.94 103 ASN A N 1
ATOM 786 C CA . ASN A 1 103 ? -2.495 11.628 -3.937 1.00 75.94 103 ASN A CA 1
ATOM 787 C C . ASN A 1 103 ? -1.208 10.807 -3.812 1.00 75.94 103 ASN A C 1
ATOM 789 O O . ASN A 1 103 ? -0.247 11.290 -3.227 1.00 75.94 103 ASN A O 1
ATOM 793 N N . ILE A 1 104 ? -1.186 9.596 -4.365 1.00 80.25 104 ILE A N 1
ATOM 794 C CA . ILE A 1 104 ? -0.014 8.715 -4.353 1.00 80.25 104 ILE A CA 1
ATOM 795 C C . ILE A 1 104 ? 1.072 9.260 -5.289 1.00 80.25 104 ILE A C 1
ATOM 797 O O . ILE A 1 104 ? 2.247 9.283 -4.931 1.00 80.25 104 ILE A O 1
ATOM 801 N N . ASP A 1 105 ? 0.682 9.787 -6.449 1.00 86.38 105 ASP A N 1
ATOM 802 C CA . ASP A 1 105 ? 1.601 10.389 -7.418 1.00 86.38 105 ASP A CA 1
ATOM 803 C C . ASP A 1 105 ? 2.294 11.659 -6.907 1.00 86.38 105 ASP A C 1
ATOM 805 O O . ASP A 1 105 ? 3.296 12.075 -7.483 1.00 86.38 105 ASP A O 1
ATOM 809 N N . LYS A 1 106 ? 1.849 12.248 -5.785 1.00 83.19 106 LYS A N 1
ATOM 810 C CA . LYS A 1 106 ? 2.613 13.312 -5.107 1.00 83.19 106 LYS A CA 1
ATOM 811 C C . LYS A 1 106 ? 4.011 12.858 -4.697 1.00 83.19 106 LYS A C 1
ATOM 813 O O . LYS A 1 106 ? 4.903 13.694 -4.600 1.00 83.19 106 LYS A O 1
ATOM 818 N N . HIS A 1 107 ? 4.194 11.563 -4.441 1.00 80.69 107 HIS A N 1
ATOM 819 C CA . HIS A 1 107 ? 5.499 10.990 -4.118 1.00 80.69 107 HIS A CA 1
ATOM 820 C C . HIS A 1 107 ? 6.355 10.748 -5.374 1.00 80.69 107 HIS A C 1
ATOM 822 O O . HIS A 1 107 ? 7.573 10.636 -5.270 1.00 80.69 107 HIS A O 1
ATOM 828 N N . GLY A 1 108 ? 5.735 10.709 -6.554 1.00 83.50 108 GLY A N 1
ATOM 829 C CA . GLY A 1 108 ? 6.380 10.554 -7.854 1.00 83.50 108 GLY A CA 1
ATOM 830 C C . GLY A 1 108 ? 5.351 10.178 -8.919 1.00 83.50 108 GLY A C 1
ATOM 831 O O . GLY A 1 108 ? 4.499 9.324 -8.673 1.00 83.50 108 GLY A O 1
ATOM 832 N N . GLU A 1 109 ? 5.429 10.781 -10.104 1.00 88.12 109 GLU A N 1
ATOM 833 C CA . GLU A 1 109 ? 4.484 10.505 -11.195 1.00 88.12 109 GLU A CA 1
ATOM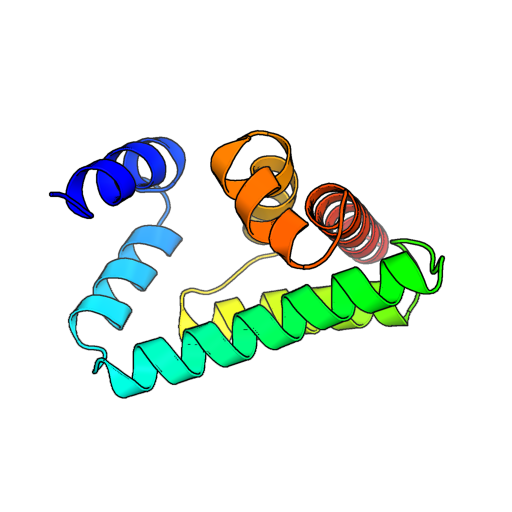 834 C C . GLU A 1 109 ? 4.461 9.007 -11.540 1.00 88.12 109 GLU A C 1
ATOM 836 O O . GLU A 1 109 ? 5.508 8.369 -11.636 1.00 88.12 109 GLU A O 1
ATOM 841 N N . GLY A 1 110 ? 3.268 8.436 -11.710 1.00 88.00 110 GLY A N 1
ATOM 842 C CA . GLY A 1 110 ? 2.947 7.026 -11.933 1.00 88.00 110 GLY A CA 1
ATOM 843 C C . GLY A 1 110 ? 3.360 6.066 -10.810 1.00 88.00 110 GLY A C 1
ATOM 844 O O . GLY A 1 110 ? 3.575 4.887 -11.084 1.00 88.00 110 GLY A O 1
ATOM 845 N N . THR A 1 111 ? 3.505 6.538 -9.572 1.00 89.31 111 THR A N 1
ATOM 846 C CA . THR A 1 111 ? 3.753 5.666 -8.409 1.00 89.31 111 THR A CA 1
ATOM 847 C C . THR A 1 111 ? 2.531 4.800 -8.110 1.00 89.31 111 THR A C 1
ATOM 849 O O . THR A 1 111 ? 2.675 3.634 -7.754 1.00 89.31 111 THR A O 1
ATOM 852 N N . ALA A 1 112 ? 1.319 5.328 -8.308 1.00 87.94 112 ALA A N 1
ATOM 853 C CA . ALA A 1 112 ? 0.092 4.556 -8.105 1.00 87.94 112 ALA A CA 1
ATOM 854 C C . ALA A 1 112 ? 0.001 3.338 -9.041 1.00 87.94 112 ALA A C 1
ATOM 856 O O . ALA A 1 112 ? -0.387 2.250 -8.615 1.00 87.94 112 ALA A O 1
ATOM 857 N N . GLU A 1 113 ? 0.396 3.522 -10.303 1.00 91.88 113 GLU A N 1
ATOM 858 C CA . GLU A 1 113 ? 0.431 2.459 -11.313 1.00 91.88 113 GLU A CA 1
ATOM 859 C C . GLU A 1 113 ? 1.476 1.402 -10.958 1.00 91.88 113 GLU A C 1
ATOM 861 O O . GLU A 1 113 ? 1.141 0.224 -10.851 1.00 91.88 113 GLU A O 1
ATOM 866 N N . PHE A 1 114 ? 2.682 1.847 -10.597 1.00 93.56 114 PHE A N 1
ATOM 867 C CA . PHE A 1 114 ? 3.757 0.971 -10.142 1.00 93.56 114 PHE A CA 1
ATOM 868 C C . PHE A 1 114 ? 3.348 0.095 -8.947 1.00 93.56 114 PHE A C 1
ATOM 870 O O . PHE A 1 114 ? 3.625 -1.103 -8.920 1.00 93.56 114 PHE A O 1
ATOM 877 N N . ILE A 1 115 ? 2.657 0.672 -7.958 1.00 91.44 115 ILE A N 1
ATOM 878 C CA . ILE A 1 115 ? 2.158 -0.075 -6.795 1.00 91.44 115 ILE A CA 1
ATOM 879 C C . ILE A 1 115 ? 1.118 -1.114 -7.222 1.00 91.44 115 ILE A C 1
ATOM 881 O O . ILE A 1 115 ? 1.159 -2.246 -6.741 1.00 91.44 115 ILE A O 1
ATOM 885 N N . SER A 1 116 ? 0.196 -0.750 -8.118 1.00 91.94 116 SER A N 1
ATOM 886 C CA . SER A 1 116 ? -0.819 -1.676 -8.632 1.00 91.94 116 SER A CA 1
ATOM 887 C C . SER A 1 116 ? -0.179 -2.875 -9.338 1.00 91.94 116 SER A C 1
ATOM 889 O O . SER A 1 116 ? -0.533 -4.019 -9.045 1.00 91.94 116 SER A O 1
ATOM 891 N N . GLU A 1 117 ? 0.793 -2.632 -10.217 1.00 93.75 117 GLU A N 1
ATOM 892 C CA . GLU A 1 117 ? 1.526 -3.684 -10.932 1.00 93.75 117 GLU A CA 1
ATOM 893 C C . GLU A 1 117 ? 2.350 -4.563 -9.981 1.00 93.75 117 GLU A C 1
ATOM 895 O O . GLU A 1 117 ? 2.368 -5.790 -10.112 1.00 93.75 117 GLU A O 1
ATOM 900 N N . ALA A 1 118 ? 2.999 -3.962 -8.980 1.00 93.75 118 ALA A N 1
ATOM 901 C CA . ALA A 1 118 ? 3.776 -4.697 -7.986 1.00 93.75 118 ALA A CA 1
ATOM 902 C C . ALA A 1 118 ? 2.889 -5.602 -7.118 1.00 93.75 118 ALA A C 1
ATOM 904 O O . ALA A 1 118 ? 3.258 -6.739 -6.807 1.00 93.75 118 ALA A O 1
ATOM 905 N N . ILE A 1 119 ? 1.698 -5.122 -6.745 1.00 91.75 119 ILE A N 1
ATOM 906 C CA . ILE A 1 119 ? 0.693 -5.924 -6.041 1.00 91.75 119 ILE A CA 1
ATOM 907 C C . ILE A 1 119 ? 0.273 -7.109 -6.907 1.00 91.75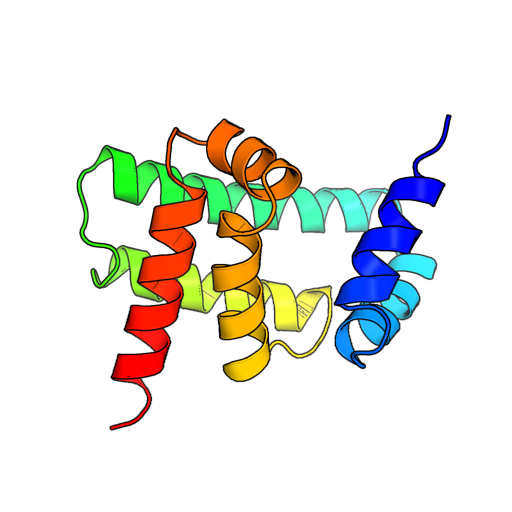 119 ILE A C 1
ATOM 909 O O . ILE A 1 119 ? 0.325 -8.248 -6.443 1.00 91.75 119 ILE A O 1
ATOM 913 N N . GLU A 1 120 ? -0.101 -6.869 -8.163 1.00 91.38 120 GLU A N 1
ATOM 914 C CA . GLU A 1 120 ? -0.525 -7.936 -9.072 1.00 91.38 120 GLU A CA 1
ATOM 915 C C . GLU A 1 120 ? 0.576 -8.990 -9.272 1.00 91.38 120 GLU A C 1
ATOM 917 O O . GLU A 1 120 ? 0.312 -10.196 -9.205 1.00 91.38 120 GLU A O 1
ATOM 922 N N . SER A 1 121 ? 1.825 -8.543 -9.407 1.00 92.12 121 SER A N 1
ATOM 923 C CA . SER A 1 121 ? 3.003 -9.403 -9.542 1.00 92.12 121 SER A CA 1
ATOM 924 C C . SER A 1 121 ? 3.229 -10.264 -8.296 1.00 92.12 121 SER A C 1
ATOM 926 O O . SER A 1 121 ? 3.437 -11.476 -8.394 1.00 92.12 121 SER A O 1
ATOM 928 N N . LYS A 1 122 ? 3.117 -9.677 -7.096 1.00 90.38 122 LYS A N 1
ATOM 929 C CA . LYS A 1 122 ? 3.235 -10.413 -5.827 1.00 90.38 122 LYS A CA 1
ATOM 930 C C . LYS A 1 122 ? 2.180 -11.505 -5.696 1.00 90.38 122 LYS A C 1
ATOM 932 O O . LYS A 1 122 ? 2.491 -12.618 -5.274 1.00 90.38 122 LYS A O 1
ATOM 937 N N . LEU A 1 123 ? 0.935 -11.175 -6.024 1.00 86.88 123 LEU A N 1
ATOM 938 C CA . LEU A 1 123 ? -0.192 -12.094 -5.904 1.00 86.88 123 LEU A CA 1
ATOM 939 C C . LEU A 1 123 ? -0.110 -13.228 -6.925 1.00 86.88 123 LEU A C 1
ATOM 941 O O . LEU A 1 123 ? -0.435 -14.368 -6.600 1.00 86.88 123 LEU A O 1
ATOM 945 N N . SER A 1 124 ? 0.382 -12.931 -8.127 1.00 86.31 124 SER A N 1
ATOM 946 C CA . SER A 1 124 ? 0.644 -13.933 -9.160 1.00 86.31 124 SER A CA 1
ATOM 947 C C . SER A 1 124 ? 1.754 -14.903 -8.736 1.00 86.31 124 SER A C 1
ATOM 949 O O . SER A 1 124 ? 1.593 -16.110 -8.891 1.00 86.31 124 SER A O 1
ATOM 951 N N . ASN A 1 125 ? 2.820 -14.405 -8.098 1.00 78.44 125 ASN A N 1
ATOM 952 C CA . ASN A 1 125 ? 3.918 -15.229 -7.575 1.00 78.44 125 ASN A CA 1
ATOM 953 C C . ASN A 1 125 ? 3.541 -16.091 -6.354 1.00 78.44 125 ASN A C 1
ATOM 955 O O . ASN A 1 125 ? 4.214 -17.078 -6.077 1.00 78.44 125 ASN A O 1
ATOM 959 N N . ARG A 1 126 ? 2.483 -15.742 -5.609 1.00 69.19 126 ARG A N 1
ATOM 960 C CA . ARG A 1 126 ? 2.022 -16.497 -4.427 1.00 69.19 126 ARG A CA 1
ATOM 961 C C . ARG A 1 126 ? 1.091 -17.670 -4.737 1.00 69.19 126 ARG A C 1
ATOM 963 O O . ARG A 1 126 ? 0.828 -18.470 -3.845 1.00 69.19 126 ARG A O 1
ATOM 970 N N . LYS A 1 127 ? 0.557 -17.755 -5.958 1.00 57.59 127 LYS A N 1
ATOM 971 C CA . LYS A 1 127 ? -0.379 -18.813 -6.379 1.00 57.59 127 LYS A CA 1
ATOM 972 C C . LYS A 1 127 ? 0.308 -20.097 -6.880 1.00 57.59 127 LYS A C 1
ATOM 974 O O . LYS A 1 127 ? -0.363 -20.917 -7.504 1.00 57.59 127 LYS A O 1
ATOM 979 N N . ILE A 1 128 ? 1.606 -20.268 -6.619 1.00 41.22 128 ILE A N 1
ATOM 980 C CA . ILE A 1 128 ? 2.420 -21.433 -7.011 1.00 41.22 128 ILE A CA 1
ATOM 981 C C . ILE A 1 128 ? 2.845 -22.226 -5.778 1.00 41.22 128 ILE A C 1
ATOM 983 O O . ILE A 1 128 ? 3.265 -21.586 -4.788 1.00 41.22 128 ILE A O 1
#

Radius of gyration: 14.61 Å; Cα contacts (8 Å, |Δi|>4): 117; chains: 1; bounding box: 36×43×32 Å

Sequence (128 aa):
MSCEKYKTEAAERFGNTDAYREFSAKTAGASKEELAEITEGLEKILGGFAECKQNQNAPDSAAALELVAKLQAYISANFYNCTDEILAGLGRMYVADERFKNNIDKHGEGTAEFISEAIESKLSNRKI

Mean predicted aligned error: 8.65 Å

pLDDT: mean 75.04, std 18.79, range [33.47, 94.12]

Foldseek 3Di:
DDPVVVLVVCCVVPVVPVQVVQQCVLVVPDDPVLVVVLVVQLVVLLLQLQVCVVVVHALLDPSNLVSLVVNQVSCVVRGNNRDLVNQLVQLVVCVVDVVNVVVSCVSPHCSSVSNNSSSVSNSVVVVD